Protein AF-A0A7T4QTD5-F1 (afdb_monomer)

Solvent-accessible surface area (backbone atoms only — not comparable to full-atom values): 7419 Å² total; per-residue (Å²): 138,87,81,82,80,52,74,70,56,55,54,51,54,54,66,71,54,83,65,85,81,79,79,77,85,68,87,75,81,68,75,78,80,81,48,72,66,62,55,51,54,52,51,51,54,50,52,51,54,38,69,70,50,78,88,81,74,88,78,86,82,92,79,89,74,56,70,68,61,51,50,51,42,53,49,46,25,71,77,70,70,44,55,57,68,45,51,52,52,43,50,52,52,51,52,52,67,77,38,53,65,57,61,50,51,50,58,62,55,50,69,70,58,75,128

Mean predicted aligned error: 15.54 Å

Secondary structure (DSSP, 8-state):
------HHHHHHHHHHS--PPPPP-----PPP---HHHHHHHHHHHHHHHHT------S-------HHHHHHHHHHHHHH---HHHHHHHHHHHHHHH-HHHHHHHHHHHTT---

Structure (mmCIF, N/CA/C/O backbone):
data_AF-A0A7T4QTD5-F1
#
_entry.id   AF-A0A7T4QTD5-F1
#
loop_
_atom_site.group_PDB
_atom_site.id
_atom_site.type_symbol
_atom_site.label_atom_id
_atom_site.label_alt_id
_atom_site.label_comp_id
_atom_site.label_asym_id
_atom_site.label_entity_id
_atom_site.label_seq_id
_atom_site.pdbx_PDB_ins_code
_atom_site.Cartn_x
_atom_site.Cartn_y
_atom_site.Cartn_z
_atom_site.occupancy
_atom_site.B_iso_or_equiv
_atom_site.auth_seq_id
_atom_site.auth_comp_id
_atom_site.auth_asym_id
_atom_site.auth_atom_id
_atom_site.pdbx_PDB_model_num
ATOM 1 N N . MET A 1 1 ? -8.620 -67.902 44.679 1.00 37.88 1 MET A N 1
ATOM 2 C CA . MET A 1 1 ? -7.792 -66.792 45.198 1.00 37.88 1 MET A CA 1
ATOM 3 C C . MET A 1 1 ? -7.227 -66.035 44.007 1.00 37.88 1 MET A C 1
ATOM 5 O O . MET A 1 1 ? -6.388 -66.585 43.309 1.00 37.88 1 MET A O 1
ATOM 9 N N . SER A 1 2 ? -7.779 -64.858 43.693 1.00 45.25 2 SER A N 1
ATOM 10 C CA . SER A 1 2 ? -7.419 -64.085 42.495 1.00 45.25 2 SER A CA 1
ATOM 11 C C . SER A 1 2 ? -6.297 -63.104 42.839 1.00 45.25 2 SER A C 1
ATOM 13 O O . SER A 1 2 ? -6.488 -62.230 43.682 1.00 45.25 2 SER A O 1
ATOM 15 N N . GLY A 1 3 ? -5.113 -63.300 42.256 1.00 53.94 3 GLY A N 1
ATOM 16 C CA . GLY A 1 3 ? -3.943 -62.452 42.475 1.00 53.94 3 GLY A CA 1
ATOM 17 C C . GLY A 1 3 ? -4.032 -61.182 41.637 1.00 53.94 3 GLY A C 1
ATOM 18 O O . GLY A 1 3 ? -3.923 -61.238 40.413 1.00 53.94 3 GLY A O 1
ATOM 19 N N . ILE A 1 4 ? -4.232 -60.040 42.291 1.00 61.78 4 ILE A N 1
ATOM 20 C CA . ILE A 1 4 ? -4.167 -58.720 41.658 1.00 61.78 4 ILE A CA 1
ATOM 21 C C . ILE A 1 4 ? -2.701 -58.477 41.291 1.00 61.78 4 ILE A C 1
ATOM 23 O O . ILE A 1 4 ? -1.868 -58.257 42.168 1.00 61.78 4 ILE A O 1
ATOM 27 N N . LYS A 1 5 ? -2.368 -58.568 40.001 1.00 63.38 5 LYS A N 1
ATOM 28 C CA . LYS A 1 5 ? -1.044 -58.174 39.512 1.00 63.38 5 LYS A CA 1
ATOM 29 C C . LYS A 1 5 ? -0.914 -56.659 39.630 1.00 63.38 5 LYS A C 1
ATOM 31 O O . LYS A 1 5 ? -1.784 -55.922 39.173 1.00 63.38 5 LYS A O 1
ATOM 36 N N . SER A 1 6 ? 0.155 -56.215 40.281 1.00 70.44 6 SER A N 1
ATOM 37 C CA . SER A 1 6 ? 0.444 -54.799 40.482 1.00 70.44 6 SER A CA 1
ATOM 38 C C . SER A 1 6 ? 0.951 -54.171 39.182 1.00 70.44 6 SER A C 1
ATOM 40 O O . SER A 1 6 ? 1.694 -54.803 38.433 1.00 70.44 6 SER A O 1
ATOM 42 N N . LEU A 1 7 ? 0.617 -52.898 38.950 1.00 61.88 7 LEU A N 1
ATOM 43 C CA . LEU A 1 7 ? 1.128 -52.076 37.839 1.00 61.88 7 LEU A CA 1
ATOM 44 C C . LEU A 1 7 ? 2.662 -52.120 37.719 1.00 61.88 7 LEU A C 1
ATOM 46 O O . LEU A 1 7 ? 3.217 -52.030 36.626 1.00 61.88 7 LEU A O 1
ATOM 50 N N . ALA A 1 8 ? 3.356 -52.298 38.845 1.00 73.00 8 ALA A N 1
ATOM 51 C CA . ALA A 1 8 ? 4.808 -52.428 38.872 1.00 73.00 8 ALA A CA 1
ATOM 52 C C . ALA A 1 8 ? 5.311 -53.750 38.258 1.00 73.00 8 ALA A C 1
ATOM 54 O O . ALA A 1 8 ? 6.379 -53.770 37.642 1.00 73.00 8 ALA A O 1
ATOM 55 N N . ASP A 1 9 ? 4.550 -54.840 38.388 1.00 70.81 9 ASP A N 1
ATOM 56 C CA . ASP A 1 9 ? 4.893 -56.132 37.782 1.00 70.81 9 ASP A CA 1
ATOM 57 C C . AS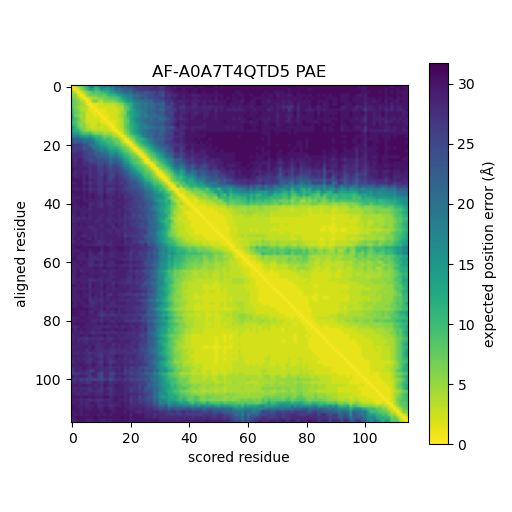P A 1 9 ? 4.678 -56.095 36.265 1.00 70.81 9 ASP A C 1
ATOM 59 O O . ASP A 1 9 ? 5.488 -56.624 35.505 1.00 70.81 9 ASP A O 1
ATOM 63 N N . GLU A 1 10 ? 3.651 -55.375 35.809 1.00 69.31 10 GLU A N 1
ATOM 64 C CA . GLU A 1 10 ? 3.363 -55.165 34.386 1.00 69.31 10 GLU A CA 1
ATOM 65 C C . GLU A 1 10 ? 4.448 -54.315 33.689 1.00 69.31 10 GLU A C 1
ATOM 67 O O . GLU A 1 10 ? 4.866 -54.592 32.558 1.00 69.31 10 GLU A O 1
ATOM 72 N N . LEU A 1 11 ? 4.996 -53.326 34.403 1.00 64.88 11 LEU A N 1
ATOM 73 C CA . LEU A 1 11 ? 6.148 -52.524 33.973 1.00 64.88 11 LEU A CA 1
ATOM 74 C C . LEU A 1 11 ? 7.444 -53.343 33.874 1.00 64.88 11 LEU A C 1
ATOM 76 O O . LEU A 1 11 ? 8.249 -53.137 32.967 1.00 64.88 11 LEU A O 1
ATOM 80 N N . ARG A 1 12 ? 7.656 -54.311 34.771 1.00 70.56 12 ARG A N 1
ATOM 81 C CA . ARG A 1 12 ? 8.827 -55.201 34.701 1.00 70.56 12 ARG A CA 1
ATOM 82 C C . ARG A 1 12 ? 8.713 -56.216 33.566 1.00 70.56 12 ARG A C 1
ATOM 84 O O . ARG A 1 12 ? 9.704 -56.467 32.878 1.00 70.56 12 ARG A O 1
ATOM 91 N N . ASP A 1 13 ? 7.520 -56.761 33.335 1.00 69.62 13 ASP A N 1
ATOM 92 C CA . ASP A 1 13 ? 7.271 -57.707 32.242 1.00 69.62 13 ASP A CA 1
ATOM 93 C C . ASP A 1 13 ? 7.382 -57.045 30.860 1.00 69.62 13 ASP A C 1
ATOM 95 O O . ASP A 1 13 ? 7.918 -57.650 29.924 1.00 69.62 13 ASP A O 1
ATOM 99 N N . SER A 1 14 ? 6.944 -55.788 30.726 1.00 63.44 14 SER A N 1
ATOM 100 C CA . SER A 1 14 ? 7.091 -55.020 29.481 1.00 63.44 14 SER A CA 1
ATOM 101 C C . SER A 1 14 ? 8.549 -54.668 29.169 1.00 63.44 14 SER A C 1
ATOM 103 O O . SER A 1 14 ? 8.948 -54.748 28.010 1.00 63.44 14 SER A O 1
ATOM 105 N N . MET A 1 15 ? 9.383 -54.394 30.180 1.00 60.12 15 MET A N 1
ATOM 106 C CA . MET A 1 15 ? 10.825 -54.181 29.978 1.00 60.12 15 MET A CA 1
ATOM 107 C C . MET A 1 15 ? 11.598 -55.469 29.655 1.00 60.12 15 MET A C 1
ATOM 109 O O . MET A 1 15 ? 12.589 -55.424 28.929 1.00 60.12 15 MET A O 1
ATOM 113 N N . ARG A 1 16 ? 11.152 -56.633 30.154 1.00 64.56 16 ARG A N 1
ATOM 114 C CA . ARG A 1 16 ? 11.749 -57.936 29.802 1.00 64.56 16 ARG A CA 1
ATOM 115 C C . ARG A 1 16 ? 11.443 -58.363 28.367 1.00 64.56 16 ARG A C 1
ATOM 117 O O . ARG A 1 16 ? 12.269 -59.024 27.741 1.00 64.56 16 ARG A O 1
ATOM 124 N N . LYS A 1 17 ? 10.283 -57.989 27.821 1.00 60.09 17 LYS A N 1
ATOM 125 C CA . LYS A 1 17 ? 9.930 -58.229 26.414 1.00 60.09 17 LYS A CA 1
ATOM 126 C C . LYS A 1 17 ? 10.447 -57.086 25.542 1.00 60.09 17 LYS A C 1
ATOM 128 O O . LYS A 1 17 ? 9.667 -56.272 25.061 1.00 60.09 17 LYS A O 1
ATOM 133 N N . GLY A 1 18 ? 11.761 -57.046 25.320 1.00 53.47 18 GLY A N 1
ATOM 134 C CA . GLY A 1 18 ? 12.419 -56.111 24.400 1.00 53.47 18 GLY A CA 1
ATOM 135 C C . GLY A 1 18 ? 11.905 -56.237 22.961 1.00 53.47 18 GLY A C 1
ATOM 136 O O . GLY A 1 18 ? 12.507 -56.916 22.134 1.00 53.47 18 GLY A O 1
ATOM 137 N N . LYS A 1 19 ? 10.777 -55.589 22.659 1.00 49.78 19 LYS A N 1
ATOM 138 C CA . L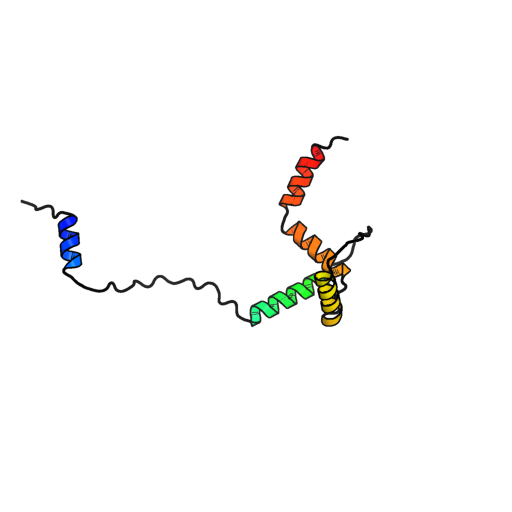YS A 1 19 ? 10.168 -55.531 21.330 1.00 49.78 19 LYS A CA 1
ATOM 139 C C . LYS A 1 19 ? 10.004 -54.057 20.944 1.00 49.78 19 LYS A C 1
ATOM 141 O O . LYS A 1 19 ? 9.327 -53.332 21.673 1.00 49.78 19 LYS A O 1
ATOM 146 N N . PRO A 1 20 ? 10.612 -53.588 19.841 1.00 45.59 20 PRO A N 1
ATOM 147 C CA . PRO A 1 20 ? 10.459 -52.202 19.421 1.00 45.59 20 PRO A CA 1
ATOM 148 C C . PRO A 1 20 ? 8.997 -51.956 19.010 1.00 45.59 20 PRO A C 1
ATOM 150 O O . PRO A 1 20 ? 8.410 -52.800 18.320 1.00 45.59 20 PRO A O 1
ATOM 153 N N . PRO A 1 21 ? 8.375 -50.844 19.434 1.00 44.12 21 PRO A N 1
ATOM 154 C CA . PRO A 1 21 ? 6.999 -50.550 19.074 1.00 44.12 21 PRO A CA 1
ATOM 155 C C . PRO A 1 21 ? 6.917 -50.188 17.588 1.00 44.12 21 PRO A C 1
ATOM 157 O O . PRO A 1 21 ? 7.490 -49.196 17.140 1.00 44.12 21 PRO A O 1
ATOM 160 N N . GLN A 1 22 ? 6.181 -51.003 16.825 1.00 46.03 22 GLN A N 1
ATOM 161 C CA . GLN A 1 22 ? 5.679 -50.630 15.505 1.00 46.03 22 GLN A CA 1
ATOM 162 C C . GLN A 1 22 ? 4.845 -49.355 15.653 1.00 46.03 22 GLN A C 1
ATOM 164 O O . GLN A 1 22 ? 3.832 -49.339 16.358 1.00 46.03 22 GLN A O 1
ATOM 169 N N . ALA A 1 23 ? 5.302 -48.290 15.001 1.00 43.56 23 ALA A N 1
ATOM 170 C CA . ALA A 1 23 ? 4.566 -47.049 14.870 1.00 43.56 23 ALA A CA 1
ATOM 171 C C . ALA A 1 23 ? 3.240 -47.334 14.153 1.00 43.56 23 ALA A C 1
ATOM 173 O O . ALA A 1 23 ? 3.219 -47.773 13.006 1.00 43.56 23 ALA A O 1
ATOM 174 N N . LYS A 1 24 ? 2.127 -47.095 14.850 1.00 47.00 24 LYS A N 1
ATOM 175 C CA . LYS A 1 24 ? 0.827 -46.911 14.209 1.00 47.00 24 LYS A CA 1
ATOM 176 C C . LYS A 1 24 ? 0.921 -45.628 13.388 1.00 47.00 24 LYS A C 1
ATOM 178 O O . LYS A 1 24 ? 1.171 -44.565 13.955 1.00 47.00 24 LYS A O 1
ATOM 183 N N . GLU A 1 25 ? 0.767 -45.748 12.074 1.00 45.22 25 GLU A N 1
ATOM 184 C CA . GLU A 1 25 ? 0.697 -44.625 11.143 1.00 45.22 25 GLU A CA 1
ATOM 185 C C . GLU A 1 25 ? -0.444 -43.688 11.553 1.00 45.22 25 GLU A C 1
ATOM 187 O O . GLU A 1 25 ? -1.628 -43.998 11.428 1.00 45.22 25 GLU A O 1
ATOM 192 N N . ILE A 1 26 ? -0.070 -42.530 12.081 1.00 53.75 26 ILE A N 1
ATOM 193 C CA . ILE A 1 26 ? -0.931 -41.355 12.133 1.00 53.75 26 ILE A CA 1
ATOM 194 C C . ILE A 1 26 ? -0.869 -40.769 10.715 1.00 53.75 26 ILE A C 1
ATOM 196 O O . ILE A 1 26 ? 0.250 -40.568 10.232 1.00 53.75 26 ILE A O 1
ATOM 200 N N . PRO A 1 27 ? -1.991 -40.475 10.027 1.00 45.53 27 PRO A N 1
ATOM 201 C CA . PRO A 1 27 ? -1.927 -39.704 8.798 1.00 45.53 27 PRO A CA 1
ATOM 202 C C . PRO A 1 27 ? -1.348 -38.336 9.155 1.00 45.53 27 PRO A C 1
ATOM 204 O O . PRO A 1 27 ? -2.008 -37.495 9.767 1.00 45.53 27 PRO A O 1
ATOM 207 N N . SER A 1 28 ? -0.071 -38.147 8.833 1.00 46.59 28 SER A N 1
ATOM 208 C CA . SER A 1 28 ? 0.577 -36.851 8.900 1.00 46.59 28 SER A CA 1
ATOM 209 C C . SER A 1 28 ? -0.119 -35.980 7.865 1.00 46.59 28 SER A C 1
ATOM 211 O O . SER A 1 28 ? 0.040 -36.176 6.660 1.00 46.59 28 SER A O 1
ATOM 213 N N . VAL A 1 29 ? -0.957 -35.058 8.334 1.00 52.25 29 VAL A N 1
ATOM 214 C CA . VAL A 1 29 ? -1.405 -33.930 7.524 1.00 52.25 29 VAL A CA 1
ATOM 215 C C . VAL A 1 29 ? -0.148 -33.108 7.257 1.00 52.25 29 VAL A C 1
ATOM 217 O O . VAL A 1 29 ? 0.229 -32.255 8.058 1.00 52.25 29 VAL A O 1
ATOM 220 N N . GLU A 1 30 ? 0.558 -33.438 6.173 1.00 55.06 30 GLU A N 1
ATOM 221 C CA . GLU A 1 30 ? 1.641 -32.604 5.672 1.00 55.06 30 GLU A CA 1
ATOM 222 C C . GLU A 1 30 ? 1.065 -31.193 5.455 1.00 55.06 30 GLU A C 1
ATOM 224 O O . GLU A 1 30 ? 0.034 -31.050 4.785 1.00 55.06 30 GLU A O 1
ATOM 229 N N . PRO A 1 31 ? 1.697 -30.133 5.992 1.00 56.75 31 PRO A N 1
ATOM 230 C CA . PRO A 1 31 ? 1.348 -28.782 5.588 1.00 56.75 31 PRO A CA 1
ATOM 231 C C . PRO A 1 31 ? 1.530 -28.691 4.066 1.00 56.75 31 PRO A C 1
ATOM 233 O O . PRO A 1 31 ? 2.498 -29.250 3.535 1.00 56.75 31 PRO A O 1
ATOM 236 N N . PRO A 1 32 ? 0.603 -28.048 3.333 1.00 58.19 32 PRO A N 1
ATOM 237 C CA . PRO A 1 32 ? 0.600 -28.100 1.881 1.00 58.19 32 PRO A CA 1
ATOM 238 C C . PRO A 1 32 ? 1.946 -27.603 1.357 1.00 58.19 32 PRO A C 1
ATOM 240 O O . PRO A 1 32 ? 2.320 -26.454 1.590 1.00 58.19 32 PRO A O 1
ATOM 243 N N . LYS A 1 33 ? 2.677 -28.482 0.656 1.00 59.94 33 LYS A N 1
ATOM 244 C CA . LYS A 1 33 ? 3.923 -28.131 -0.030 1.00 59.94 33 LYS A CA 1
ATOM 245 C C . LYS A 1 33 ? 3.619 -26.976 -0.975 1.00 59.94 33 LYS A C 1
ATOM 247 O O . LYS A 1 33 ? 2.911 -27.116 -1.974 1.00 59.94 33 LYS A O 1
ATOM 252 N N . ASP A 1 34 ? 4.118 -25.815 -0.592 1.00 56.22 34 ASP A N 1
ATOM 253 C CA . ASP A 1 34 ? 3.871 -24.543 -1.240 1.00 56.22 34 ASP A CA 1
ATOM 254 C C . ASP A 1 34 ? 4.712 -24.489 -2.523 1.00 56.22 34 ASP A C 1
ATOM 256 O O . ASP A 1 34 ? 5.846 -24.008 -2.550 1.00 56.22 34 ASP A O 1
ATOM 260 N N . THR A 1 35 ? 4.211 -25.140 -3.576 1.00 65.19 35 THR A N 1
ATOM 261 C CA . THR A 1 35 ? 4.935 -25.314 -4.840 1.00 65.19 35 THR A CA 1
ATOM 262 C C . THR A 1 35 ? 5.250 -23.954 -5.481 1.00 65.19 35 THR A C 1
ATOM 264 O O . THR A 1 35 ? 4.380 -23.080 -5.460 1.00 65.19 35 THR A O 1
ATOM 267 N N . PRO A 1 36 ? 6.415 -23.778 -6.139 1.00 70.44 36 PRO A N 1
ATOM 268 C CA . PRO A 1 36 ? 6.829 -22.507 -6.753 1.00 70.44 36 PRO A CA 1
ATOM 269 C C . PRO A 1 36 ? 5.778 -21.860 -7.669 1.00 70.44 36 PRO A C 1
ATOM 271 O O . PRO A 1 36 ? 5.663 -20.638 -7.707 1.00 70.44 36 PRO A O 1
ATOM 274 N N . LYS A 1 37 ? 4.962 -22.674 -8.355 1.00 73.50 37 LYS A N 1
ATOM 275 C CA . LYS A 1 37 ? 3.866 -22.209 -9.221 1.00 73.50 37 LYS A CA 1
ATOM 276 C C . LYS A 1 37 ? 2.782 -21.432 -8.461 1.00 73.50 37 LYS A C 1
ATOM 278 O O . LYS A 1 37 ? 2.396 -20.359 -8.902 1.00 73.50 37 LYS A O 1
ATOM 283 N N . LYS A 1 38 ? 2.362 -21.907 -7.281 1.00 75.94 38 LYS A N 1
ATOM 284 C CA . LYS A 1 38 ? 1.334 -21.235 -6.461 1.00 75.94 38 LYS A CA 1
ATOM 285 C C . LYS A 1 38 ? 1.786 -19.858 -5.975 1.00 75.94 38 LYS A C 1
ATOM 287 O O . LYS A 1 38 ? 0.981 -18.935 -5.903 1.00 75.94 38 LYS A O 1
ATOM 292 N N . LYS A 1 39 ? 3.079 -19.705 -5.671 1.00 78.06 39 LYS A N 1
ATOM 293 C CA . LYS A 1 39 ? 3.658 -18.423 -5.241 1.00 78.06 39 LYS A CA 1
ATOM 294 C C . LYS A 1 39 ? 3.709 -17.403 -6.376 1.00 78.06 39 LYS A C 1
ATOM 296 O O . LYS A 1 39 ? 3.420 -16.235 -6.137 1.00 78.06 39 LYS A O 1
ATOM 301 N N . ALA A 1 40 ? 4.036 -17.844 -7.592 1.00 82.06 40 ALA A N 1
ATOM 302 C CA . ALA A 1 40 ? 3.997 -16.989 -8.776 1.00 82.06 40 ALA A CA 1
ATOM 303 C C . ALA A 1 40 ? 2.566 -16.502 -9.057 1.00 82.06 40 ALA A C 1
ATOM 305 O O . ALA A 1 40 ? 2.339 -15.302 -9.149 1.00 82.06 40 ALA A O 1
ATOM 306 N N . GLU A 1 41 ? 1.589 -17.413 -9.045 1.00 89.25 41 GLU A N 1
ATOM 307 C CA . GLU A 1 41 ? 0.174 -17.066 -9.233 1.00 89.25 41 GLU A CA 1
ATOM 308 C C . GLU A 1 41 ? -0.347 -16.097 -8.159 1.00 89.25 41 GLU A C 1
ATOM 310 O O . GLU A 1 41 ? -1.093 -15.167 -8.461 1.00 89.25 41 GLU A O 1
ATOM 315 N N . ALA A 1 42 ? 0.046 -16.283 -6.895 1.00 91.75 42 ALA A N 1
ATOM 316 C CA . ALA A 1 42 ? -0.326 -15.371 -5.815 1.00 91.75 42 ALA A CA 1
ATOM 317 C C . ALA A 1 42 ? 0.270 -13.966 -6.009 1.00 91.75 42 ALA A C 1
ATOM 319 O O . ALA A 1 42 ? -0.398 -12.966 -5.738 1.00 91.75 42 ALA A O 1
ATOM 320 N N . LEU A 1 43 ? 1.512 -13.889 -6.492 1.00 90.62 43 LEU A N 1
ATOM 321 C CA . LEU A 1 43 ? 2.188 -12.626 -6.761 1.00 90.62 43 LEU A CA 1
ATOM 322 C C . LEU A 1 43 ? 1.561 -11.887 -7.952 1.00 90.62 43 LEU A C 1
ATOM 324 O O . LEU A 1 43 ? 1.358 -10.676 -7.879 1.00 90.62 43 LEU A O 1
ATOM 328 N N . ASP A 1 44 ? 1.195 -12.604 -9.013 1.00 93.00 44 ASP A N 1
ATOM 329 C CA . ASP A 1 44 ? 0.516 -12.011 -10.167 1.00 93.00 44 ASP A CA 1
ATOM 330 C C . ASP A 1 44 ? -0.854 -11.446 -9.772 1.00 93.00 44 ASP A C 1
ATOM 332 O O . ASP A 1 44 ? -1.157 -10.293 -10.079 1.00 93.00 44 ASP A O 1
ATOM 336 N N . ARG A 1 45 ? -1.628 -12.182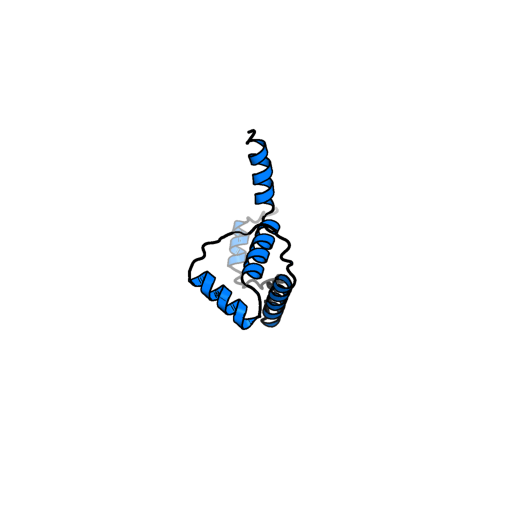 -8.961 1.00 94.62 45 ARG A N 1
ATOM 337 C CA . ARG A 1 45 ? -2.897 -11.683 -8.399 1.00 94.62 45 ARG A CA 1
ATOM 338 C C . ARG A 1 45 ? -2.717 -10.431 -7.547 1.00 94.62 45 ARG A C 1
ATOM 340 O O . ARG A 1 45 ? -3.577 -9.547 -7.562 1.00 94.62 45 ARG A O 1
ATOM 347 N N . LEU A 1 46 ? -1.622 -10.338 -6.791 1.00 94.12 46 LEU A N 1
ATOM 348 C CA . LEU A 1 46 ? -1.309 -9.135 -6.022 1.00 94.12 46 LEU A CA 1
ATOM 349 C C . LEU A 1 46 ? -1.064 -7.945 -6.957 1.00 94.12 46 LEU A C 1
ATOM 351 O O . LEU A 1 46 ? -1.632 -6.876 -6.737 1.00 94.12 46 LEU A O 1
ATOM 355 N N . PHE A 1 47 ? -0.264 -8.123 -8.010 1.00 94.44 47 PHE A N 1
ATOM 356 C CA . PHE A 1 47 ? -0.011 -7.055 -8.977 1.00 94.44 47 PHE A CA 1
ATOM 357 C C . PHE A 1 47 ? -1.280 -6.617 -9.709 1.00 94.44 47 PHE A C 1
ATOM 359 O O . PHE A 1 47 ? -1.510 -5.415 -9.835 1.00 94.44 47 PHE A O 1
ATOM 366 N N . GLU A 1 48 ? -2.130 -7.556 -10.121 1.00 94.50 48 GLU A N 1
ATOM 367 C CA . GLU A 1 48 ? -3.437 -7.248 -10.710 1.00 94.50 48 GLU A CA 1
ATOM 368 C C . GLU A 1 48 ? -4.326 -6.464 -9.740 1.00 94.50 48 GLU A C 1
ATOM 370 O O . GLU A 1 48 ? -4.932 -5.464 -10.122 1.00 94.50 48 GLU A O 1
ATOM 375 N N . SER A 1 49 ? -4.360 -6.862 -8.466 1.00 95.38 49 SER A N 1
ATOM 376 C CA . SER A 1 49 ? -5.139 -6.164 -7.435 1.00 95.38 49 SER A CA 1
ATOM 377 C C . SER A 1 49 ? -4.667 -4.722 -7.243 1.00 95.38 49 SER A C 1
ATOM 379 O O . SER A 1 49 ? -5.491 -3.816 -7.119 1.00 95.38 49 SER A O 1
ATOM 381 N N . ILE A 1 50 ? -3.350 -4.489 -7.268 1.00 95.88 50 ILE A N 1
ATOM 382 C CA . ILE A 1 50 ? -2.784 -3.139 -7.193 1.00 95.88 50 ILE A CA 1
ATOM 383 C C . ILE A 1 50 ? -3.143 -2.343 -8.450 1.00 95.88 50 ILE A C 1
ATOM 385 O O . ILE A 1 50 ? -3.591 -1.207 -8.339 1.00 95.88 50 ILE A O 1
ATOM 389 N N . LEU A 1 51 ? -2.970 -2.916 -9.646 1.00 93.31 51 LEU A N 1
ATOM 390 C CA . LEU A 1 51 ? -3.258 -2.248 -10.920 1.00 93.31 51 LEU A CA 1
ATOM 391 C C . LEU A 1 51 ? -4.726 -1.830 -11.038 1.00 93.31 51 LEU A C 1
ATOM 393 O O . LEU A 1 51 ? -5.005 -0.705 -11.459 1.00 93.31 51 LEU A O 1
ATOM 397 N N . ASN A 1 52 ? -5.638 -2.693 -10.600 1.00 94.12 52 ASN A N 1
ATOM 398 C CA . ASN A 1 52 ? -7.078 -2.450 -10.621 1.00 94.12 52 ASN A CA 1
ATOM 399 C C . ASN A 1 52 ? -7.563 -1.547 -9.477 1.00 94.12 52 ASN A C 1
ATOM 401 O O . ASN A 1 52 ? -8.731 -1.174 -9.447 1.00 94.12 52 ASN A O 1
ATOM 405 N N . HIS A 1 53 ? -6.691 -1.163 -8.540 1.00 94.38 53 HIS A N 1
ATOM 406 C CA . HIS A 1 53 ? -7.055 -0.227 -7.484 1.00 94.38 53 HIS A CA 1
ATOM 407 C C . HIS A 1 53 ? -7.327 1.169 -8.058 1.00 94.38 53 HIS A C 1
ATOM 409 O O . HIS A 1 53 ? -6.474 1.764 -8.728 1.00 94.38 53 HIS A O 1
ATOM 415 N N . GLU A 1 54 ? -8.510 1.710 -7.782 1.00 92.00 54 GLU A N 1
ATOM 416 C CA . GLU A 1 54 ? -8.902 3.048 -8.216 1.00 92.00 54 GLU A CA 1
ATOM 417 C C . GLU A 1 54 ? -8.436 4.123 -7.230 1.00 92.00 54 GLU A C 1
ATOM 419 O O . GLU A 1 54 ? -8.636 4.024 -6.020 1.00 92.00 54 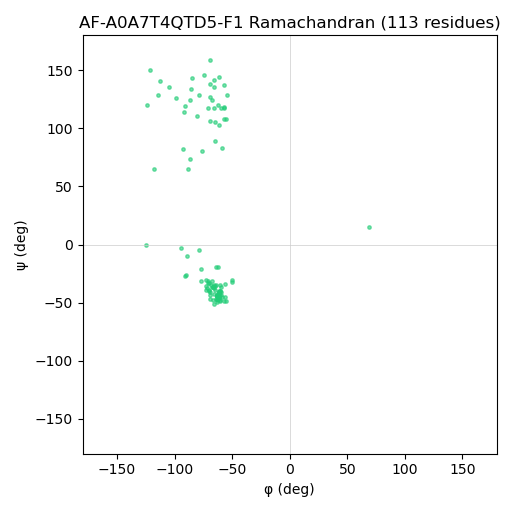GLU A O 1
ATOM 424 N N . LEU A 1 55 ? -7.848 5.196 -7.761 1.00 90.31 55 LEU A N 1
ATOM 425 C CA . LEU A 1 55 ? -7.415 6.354 -6.982 1.00 90.31 55 LEU A CA 1
ATOM 426 C C . LEU A 1 55 ? -8.522 7.412 -6.962 1.00 90.31 55 LEU A C 1
ATOM 428 O O . LEU A 1 55 ? -8.504 8.356 -7.746 1.00 90.31 55 LEU A O 1
ATOM 432 N N . THR A 1 56 ? -9.498 7.238 -6.073 1.00 87.38 56 THR A N 1
ATOM 433 C CA . THR A 1 56 ? -10.701 8.092 -5.979 1.00 87.38 56 THR A CA 1
ATOM 434 C C . THR A 1 56 ? -10.582 9.240 -4.965 1.00 87.38 56 THR A C 1
ATOM 436 O O . THR A 1 56 ? -11.495 10.056 -4.829 1.00 87.38 56 THR A O 1
ATOM 439 N N . GLY A 1 57 ? -9.462 9.325 -4.240 1.00 82.44 57 GLY A N 1
ATOM 440 C CA . GLY A 1 57 ? -9.218 10.353 -3.227 1.00 82.44 57 GLY A CA 1
ATOM 441 C C . GLY A 1 57 ? -9.038 11.755 -3.819 1.00 82.44 57 GLY A C 1
ATOM 442 O O . GLY A 1 57 ? -8.354 11.935 -4.824 1.00 82.44 57 GLY A O 1
ATOM 443 N N . ARG A 1 58 ? -9.633 12.763 -3.167 1.00 86.25 58 ARG A N 1
ATOM 444 C CA . ARG A 1 58 ? -9.470 14.188 -3.523 1.00 86.25 58 ARG A CA 1
ATOM 445 C C . ARG A 1 58 ? -8.312 14.861 -2.787 1.00 86.25 58 ARG A C 1
ATOM 447 O O . ARG A 1 58 ? -7.733 15.820 -3.290 1.00 86.25 58 ARG A O 1
ATOM 454 N N . GLU A 1 59 ? -7.983 14.362 -1.603 1.00 88.50 59 GLU A N 1
ATOM 455 C CA . GLU A 1 59 ? -6.926 14.908 -0.758 1.00 88.50 59 GLU A CA 1
ATOM 456 C C . GLU A 1 59 ? -5.559 14.349 -1.151 1.00 88.50 59 GLU A C 1
ATOM 458 O O . GLU A 1 59 ? -5.421 13.180 -1.519 1.00 88.50 59 GLU A O 1
ATOM 463 N N . LYS A 1 60 ? -4.532 15.199 -1.066 1.00 87.88 60 LYS A N 1
ATOM 464 C CA . LYS A 1 60 ? -3.140 14.812 -1.298 1.00 87.88 60 LYS A CA 1
ATOM 465 C C . LYS A 1 60 ? -2.414 14.731 0.034 1.00 87.88 60 LYS A C 1
ATOM 467 O O . LYS A 1 60 ? -2.507 15.648 0.844 1.00 87.88 60 LYS A O 1
ATOM 472 N N . LEU A 1 61 ? -1.635 13.671 0.211 1.00 88.31 61 LEU A N 1
ATOM 473 C CA . LEU A 1 61 ? -0.792 13.469 1.381 1.00 88.31 61 LEU A CA 1
ATOM 474 C C . LEU A 1 61 ? 0.679 13.493 0.966 1.00 88.31 61 LEU A C 1
ATOM 476 O O . LEU A 1 61 ? 1.078 12.782 0.044 1.00 88.31 61 LEU A O 1
ATOM 480 N N . LEU A 1 62 ?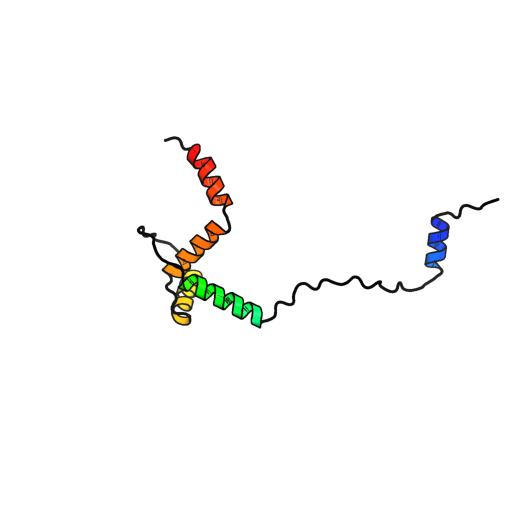 1.487 14.302 1.653 1.00 93.38 62 LEU A N 1
ATOM 481 C CA . LEU A 1 62 ? 2.939 14.286 1.494 1.00 93.38 62 LEU A CA 1
ATOM 482 C C . LEU A 1 62 ? 3.528 13.298 2.502 1.00 93.38 62 LEU A C 1
ATOM 484 O O . LEU A 1 62 ? 3.365 13.462 3.709 1.00 93.38 62 LEU A O 1
ATOM 488 N N . LEU A 1 63 ? 4.204 12.267 1.997 1.00 92.38 63 LEU A N 1
ATOM 489 C CA . LEU A 1 63 ? 4.777 11.189 2.800 1.00 92.38 63 LEU A CA 1
ATOM 490 C C . LEU A 1 63 ? 6.303 11.238 2.755 1.00 92.38 63 LEU A C 1
ATOM 492 O O . LEU A 1 63 ? 6.897 11.478 1.704 1.00 92.38 63 LEU A O 1
ATOM 496 N N . ARG A 1 64 ? 6.936 10.965 3.897 1.00 95.25 64 ARG A N 1
ATOM 497 C CA . ARG A 1 64 ? 8.375 10.696 3.976 1.00 95.25 64 ARG A CA 1
ATOM 498 C C . ARG A 1 64 ? 8.574 9.188 4.035 1.00 95.25 64 ARG A C 1
ATOM 500 O O . ARG A 1 64 ? 7.992 8.532 4.892 1.00 95.25 64 ARG A O 1
ATOM 507 N N . LEU A 1 65 ? 9.385 8.665 3.126 1.00 95.25 65 LEU A N 1
ATOM 508 C CA . LEU A 1 65 ? 9.783 7.260 3.070 1.00 95.25 65 LEU A CA 1
ATOM 509 C C . LEU A 1 65 ? 11.304 7.193 3.164 1.00 95.25 65 LEU A C 1
ATOM 511 O O . LEU A 1 65 ? 11.984 8.125 2.732 1.00 95.25 65 LEU A O 1
ATOM 515 N N . ASP A 1 66 ? 11.829 6.106 3.717 1.00 97.44 66 ASP A N 1
ATOM 516 C CA . ASP A 1 66 ? 13.264 5.852 3.688 1.00 97.44 66 ASP A CA 1
ATOM 517 C C . ASP A 1 66 ? 13.742 5.529 2.262 1.00 97.44 66 ASP A C 1
ATOM 519 O O . ASP A 1 66 ? 12.970 5.099 1.393 1.00 97.44 66 ASP A O 1
ATOM 523 N N . ASP A 1 67 ? 15.041 5.710 2.030 1.00 98.19 67 ASP A N 1
ATOM 524 C CA . ASP A 1 67 ? 15.641 5.563 0.703 1.00 98.19 67 ASP A CA 1
ATOM 525 C C . ASP A 1 67 ? 15.464 4.158 0.119 1.00 98.19 67 ASP A C 1
ATOM 527 O O . ASP A 1 67 ? 15.270 4.016 -1.091 1.00 98.19 67 ASP A O 1
ATOM 531 N N . LYS A 1 68 ? 15.490 3.112 0.960 1.00 97.56 68 LYS A N 1
ATOM 532 C CA . LYS A 1 68 ? 15.347 1.726 0.494 1.00 97.56 68 LYS A CA 1
ATOM 533 C C . LYS A 1 68 ? 13.930 1.487 -0.009 1.00 97.56 68 LYS A C 1
ATOM 535 O O . LYS A 1 68 ? 13.756 0.962 -1.109 1.00 97.56 68 LYS A O 1
ATOM 540 N N . THR A 1 69 ? 12.927 1.919 0.751 1.00 96.25 69 THR A N 1
ATOM 541 C CA . THR A 1 69 ? 11.520 1.820 0.344 1.00 96.25 69 THR A CA 1
ATOM 542 C C . THR A 1 69 ? 11.259 2.610 -0.937 1.00 96.25 69 THR A C 1
ATOM 544 O O . THR A 1 69 ? 10.653 2.088 -1.875 1.00 96.25 69 THR A O 1
ATOM 547 N N . LEU A 1 70 ? 11.771 3.842 -1.034 1.00 96.81 70 LEU A N 1
ATOM 548 C CA . LEU A 1 70 ? 11.616 4.660 -2.238 1.00 96.81 70 LEU A CA 1
ATOM 549 C C . LEU A 1 70 ? 12.269 4.008 -3.465 1.00 96.81 70 LEU A C 1
ATOM 551 O O . LEU A 1 70 ? 11.705 4.034 -4.561 1.00 96.81 70 LEU A O 1
ATOM 555 N N . PHE A 1 71 ? 13.451 3.417 -3.295 1.00 97.12 71 PHE A N 1
ATOM 556 C CA . PHE A 1 71 ? 14.146 2.711 -4.364 1.00 97.12 71 PHE A CA 1
ATOM 557 C C . PHE A 1 71 ? 13.352 1.494 -4.860 1.00 97.12 71 PHE A C 1
ATOM 559 O O . PHE A 1 71 ? 13.164 1.346 -6.068 1.00 97.12 71 PHE A O 1
ATOM 566 N N . LEU A 1 72 ? 12.797 0.686 -3.951 1.00 95.69 72 LEU A N 1
ATOM 567 C CA . LEU A 1 72 ? 11.944 -0.454 -4.306 1.00 95.69 72 LEU A CA 1
ATOM 568 C C . LEU A 1 72 ? 10.684 -0.024 -5.068 1.00 95.69 72 LEU A C 1
ATOM 570 O O . LEU A 1 72 ? 10.342 -0.628 -6.085 1.00 95.69 72 LEU A O 1
ATOM 574 N N . LEU A 1 73 ? 10.018 1.050 -4.633 1.00 96.00 73 LEU A N 1
ATOM 575 C CA . LEU A 1 73 ? 8.846 1.588 -5.332 1.00 96.00 73 LEU A CA 1
ATOM 576 C C . LEU A 1 73 ? 9.189 2.045 -6.757 1.00 96.00 73 LEU A C 1
ATOM 578 O O . LEU A 1 73 ? 8.433 1.772 -7.692 1.00 96.00 73 LEU A O 1
ATOM 582 N N . LYS A 1 74 ? 10.348 2.689 -6.948 1.00 95.94 74 LYS A N 1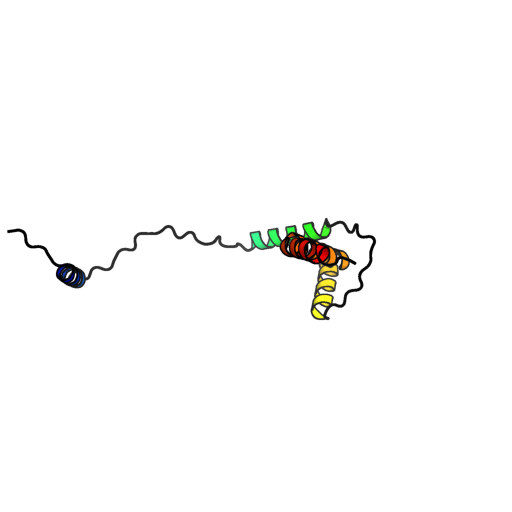
ATOM 583 C CA . LYS A 1 74 ? 10.839 3.074 -8.281 1.00 95.94 74 LYS A CA 1
ATOM 584 C C . LYS A 1 74 ? 11.099 1.851 -9.161 1.00 95.94 74 LYS A C 1
ATOM 586 O O . LYS A 1 74 ? 10.697 1.849 -10.321 1.00 95.94 74 LYS A O 1
ATOM 591 N N . GLN A 1 75 ? 11.727 0.808 -8.621 1.00 95.69 75 GLN A N 1
ATOM 592 C CA . GLN A 1 75 ? 11.976 -0.433 -9.358 1.00 95.69 75 GLN A CA 1
ATOM 593 C C . GLN A 1 75 ? 10.675 -1.133 -9.759 1.00 95.69 75 GLN A C 1
ATOM 595 O O . GLN A 1 75 ? 10.540 -1.541 -10.910 1.00 95.69 75 GLN A O 1
ATOM 600 N N . LEU A 1 76 ? 9.696 -1.218 -8.854 1.00 93.75 76 LEU A N 1
ATOM 601 C CA . LEU A 1 76 ? 8.379 -1.784 -9.155 1.00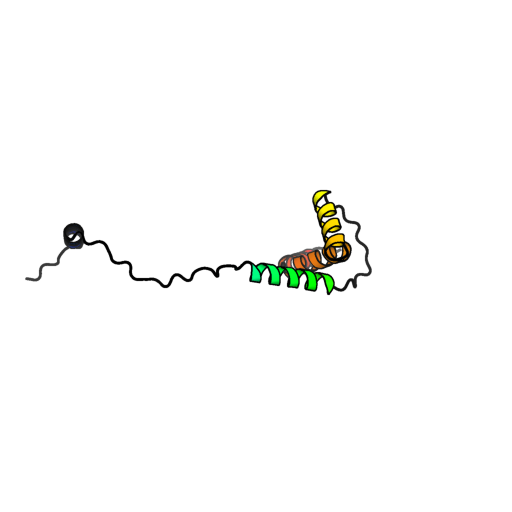 93.75 76 LEU A CA 1
ATOM 602 C C . LEU A 1 76 ? 7.656 -0.995 -10.250 1.00 93.75 76 LEU A C 1
ATOM 604 O O . LEU A 1 76 ? 7.081 -1.596 -11.160 1.00 93.75 76 LEU A O 1
ATOM 608 N N . LYS A 1 77 ? 7.748 0.339 -10.214 1.00 94.62 77 LYS A N 1
ATOM 609 C CA . LYS A 1 77 ? 7.205 1.199 -11.269 1.00 94.62 77 LYS A CA 1
ATOM 610 C C . LYS A 1 77 ? 7.819 0.894 -12.631 1.00 94.62 77 LYS A C 1
ATOM 612 O O . LYS A 1 77 ? 7.081 0.767 -13.602 1.00 94.62 77 LYS A O 1
ATOM 617 N N . VAL A 1 78 ? 9.139 0.728 -12.706 1.00 95.44 78 VAL A N 1
ATOM 618 C CA . VAL A 1 78 ? 9.833 0.393 -13.961 1.00 95.44 78 VAL A CA 1
ATOM 619 C C . VAL A 1 78 ? 9.514 -1.032 -14.423 1.00 95.44 78 VAL A C 1
ATOM 621 O O . VAL A 1 78 ? 9.249 -1.247 -15.600 1.00 95.44 78 VAL A O 1
ATOM 624 N N . ALA A 1 79 ? 9.505 -2.006 -13.512 1.00 93.94 79 ALA A N 1
ATOM 625 C CA . ALA A 1 79 ? 9.377 -3.421 -13.855 1.00 93.94 79 ALA A CA 1
ATOM 626 C C . ALA A 1 79 ? 7.946 -3.852 -14.218 1.00 93.94 79 ALA A C 1
ATOM 628 O O . ALA A 1 79 ? 7.769 -4.783 -15.002 1.00 93.94 79 ALA A O 1
ATOM 629 N N . LYS A 1 80 ? 6.922 -3.224 -13.623 1.00 91.50 80 LYS A N 1
ATOM 630 C CA . LYS A 1 80 ? 5.509 -3.620 -13.779 1.00 91.50 80 LYS A CA 1
ATOM 631 C C . LYS A 1 80 ? 4.594 -2.489 -14.258 1.00 91.50 80 LYS A C 1
ATOM 633 O O . LYS A 1 80 ? 3.399 -2.713 -14.409 1.00 91.50 80 LYS A O 1
ATOM 638 N N . GLY A 1 81 ? 5.123 -1.283 -14.477 1.00 92.19 81 GLY A N 1
ATOM 639 C CA . GLY A 1 81 ? 4.327 -0.125 -14.901 1.00 92.19 81 GLY A CA 1
ATOM 640 C C . GLY A 1 81 ? 3.362 0.394 -13.831 1.00 92.19 81 GLY A C 1
ATOM 641 O O . GLY A 1 81 ? 2.449 1.155 -14.143 1.00 92.19 81 GLY A O 1
ATOM 642 N N . ILE A 1 82 ? 3.533 -0.015 -12.570 1.00 93.06 82 ILE A N 1
ATOM 643 C CA . ILE A 1 82 ? 2.627 0.355 -11.481 1.00 93.06 82 ILE A CA 1
ATOM 644 C C . ILE A 1 82 ? 3.060 1.698 -10.892 1.00 93.06 82 ILE A C 1
ATOM 646 O O . ILE A 1 82 ? 4.193 1.856 -10.441 1.00 93.06 82 ILE A O 1
ATOM 650 N N . ASP A 1 83 ? 2.158 2.679 -10.860 1.00 93.19 83 ASP A N 1
ATOM 651 C CA . ASP A 1 83 ? 2.474 3.971 -10.256 1.00 93.19 83 ASP A CA 1
ATOM 652 C C . ASP A 1 83 ? 2.716 3.869 -8.738 1.00 93.19 83 ASP A C 1
ATOM 654 O O . ASP A 1 83 ? 2.015 3.151 -8.023 1.00 93.19 83 ASP A O 1
ATOM 658 N N . MET A 1 84 ? 3.691 4.631 -8.231 1.00 93.94 84 MET A N 1
ATOM 659 C CA . MET A 1 84 ? 4.069 4.606 -6.814 1.00 93.94 84 MET A CA 1
ATOM 660 C C . MET A 1 84 ? 2.903 5.009 -5.903 1.00 93.94 84 MET A C 1
ATOM 662 O O . MET A 1 84 ? 2.691 4.368 -4.875 1.00 93.94 84 MET A O 1
ATOM 666 N N . ASN A 1 85 ? 2.102 6.009 -6.291 1.00 92.88 85 ASN A N 1
ATOM 667 C CA . ASN A 1 85 ? 0.948 6.431 -5.496 1.00 92.88 85 ASN A CA 1
ATOM 668 C C . ASN A 1 85 ? -0.113 5.329 -5.442 1.00 92.88 85 ASN A C 1
ATOM 670 O O . ASN A 1 85 ? -0.746 5.143 -4.407 1.00 92.88 85 ASN A O 1
ATOM 674 N N . LYS A 1 86 ? -0.271 4.563 -6.529 1.00 94.38 86 LYS A N 1
ATOM 675 C CA . LYS A 1 86 ? -1.189 3.419 -6.586 1.00 94.38 86 LYS A CA 1
ATOM 676 C C . LYS A 1 86 ? -0.762 2.298 -5.639 1.00 94.38 86 LYS A C 1
ATOM 678 O O . LYS A 1 86 ? -1.604 1.790 -4.905 1.00 94.38 86 LYS A O 1
ATOM 683 N N . ILE A 1 87 ? 0.536 1.983 -5.576 1.00 95.12 87 ILE A N 1
ATOM 684 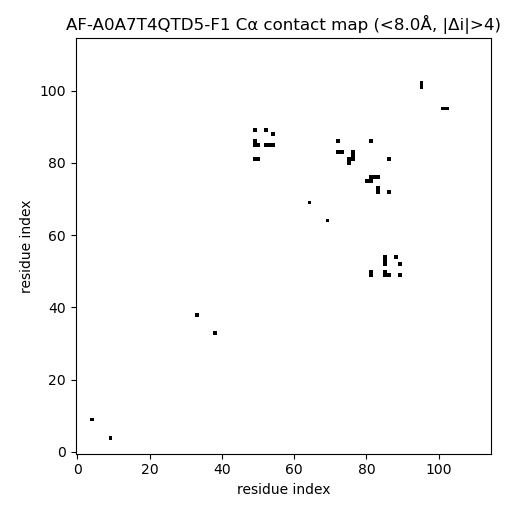C CA . ILE A 1 87 ? 1.077 1.019 -4.600 1.00 95.12 87 ILE A CA 1
ATOM 685 C C . ILE A 1 87 ? 0.805 1.493 -3.169 1.00 95.12 87 ILE A C 1
ATOM 687 O O . ILE A 1 87 ? 0.306 0.720 -2.352 1.00 95.12 87 ILE A O 1
ATOM 691 N N . ILE A 1 88 ? 1.108 2.757 -2.863 1.00 94.81 88 ILE A N 1
ATOM 692 C CA . ILE A 1 88 ? 0.945 3.320 -1.516 1.00 94.81 88 ILE A CA 1
ATOM 693 C C . ILE A 1 88 ? -0.531 3.316 -1.096 1.00 94.81 88 ILE A C 1
ATOM 695 O O . ILE A 1 88 ? -0.858 2.823 -0.017 1.00 94.81 88 ILE A O 1
ATOM 699 N N . ALA A 1 89 ? -1.427 3.810 -1.955 1.00 94.44 89 ALA A N 1
ATOM 700 C CA . ALA A 1 89 ? -2.861 3.861 -1.682 1.00 94.44 89 ALA A CA 1
ATOM 701 C C . ALA A 1 89 ? -3.459 2.462 -1.480 1.00 94.44 89 ALA A C 1
ATOM 703 O O . ALA A 1 89 ? -4.153 2.232 -0.489 1.00 94.44 89 ALA A O 1
ATOM 704 N N . TYR A 1 90 ? -3.124 1.509 -2.358 1.00 95.69 90 TYR A N 1
ATOM 705 C CA . TYR A 1 90 ? -3.572 0.125 -2.221 1.00 95.69 90 TYR A CA 1
ATOM 706 C C . TYR A 1 90 ? -3.066 -0.505 -0.920 1.00 95.69 90 TYR A C 1
ATOM 708 O O . TYR A 1 90 ? -3.832 -1.155 -0.213 1.00 95.69 90 TYR A O 1
ATOM 716 N N . SER A 1 91 ? -1.793 -0.286 -0.577 1.00 94.75 91 SER A N 1
ATOM 717 C CA . SER A 1 91 ? -1.184 -0.850 0.633 1.00 94.75 91 SER A CA 1
ATOM 718 C C . SER A 1 91 ? -1.860 -0.324 1.898 1.00 94.75 91 SER A C 1
ATOM 720 O O . SER A 1 91 ? -2.190 -1.107 2.785 1.00 94.75 91 SER A O 1
ATOM 722 N N . LEU A 1 92 ? -2.131 0.983 1.961 1.00 94.19 92 LEU A N 1
ATOM 723 C CA . LEU A 1 92 ? -2.875 1.596 3.064 1.00 94.19 92 LEU A CA 1
ATOM 724 C C . LEU A 1 92 ? -4.313 1.071 3.141 1.00 94.19 92 LEU A C 1
ATOM 726 O O . LEU A 1 92 ? -4.783 0.732 4.226 1.00 94.19 92 LEU A O 1
ATOM 730 N N . HIS A 1 93 ? -5.002 0.962 2.001 1.00 93.88 93 HIS A N 1
ATOM 731 C CA . HIS A 1 93 ? -6.356 0.414 1.949 1.00 93.88 93 HIS A CA 1
ATOM 732 C C . HIS A 1 93 ? -6.399 -1.031 2.455 1.00 93.88 93 HIS A C 1
ATOM 734 O O . HIS A 1 93 ? -7.239 -1.372 3.288 1.00 93.88 93 HIS A O 1
ATOM 740 N N . LEU A 1 94 ? -5.475 -1.871 1.980 1.00 95.12 94 LEU A N 1
ATOM 741 C CA . LEU A 1 94 ? -5.377 -3.262 2.396 1.00 95.12 94 LEU A CA 1
ATOM 742 C C . LEU A 1 94 ? -5.076 -3.362 3.891 1.00 95.12 94 LEU A C 1
ATOM 744 O O . LEU A 1 94 ? -5.782 -4.086 4.581 1.00 95.12 94 LEU A O 1
ATOM 748 N N . PHE A 1 95 ? -4.106 -2.593 4.392 1.00 96.06 95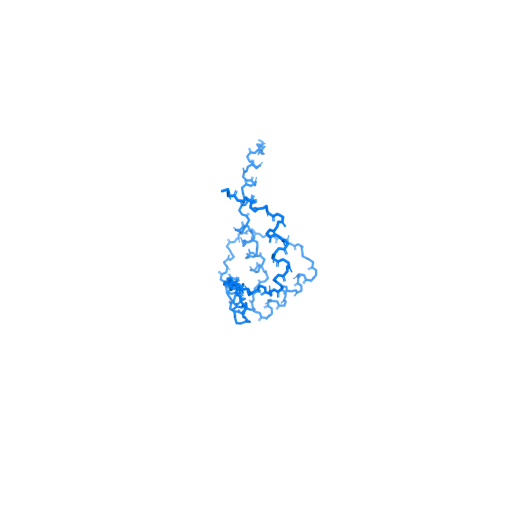 PHE A N 1
ATOM 749 C CA . PHE A 1 95 ? -3.739 -2.570 5.807 1.00 96.06 95 PHE A CA 1
ATOM 750 C C . PHE A 1 95 ? -4.933 -2.217 6.707 1.00 96.06 95 PHE A C 1
ATOM 752 O O . PHE A 1 95 ? -5.236 -2.933 7.656 1.00 96.06 95 PHE A O 1
ATOM 759 N N . LEU A 1 96 ? -5.676 -1.156 6.386 1.00 94.56 96 LEU A N 1
ATOM 760 C CA . LEU A 1 96 ? -6.848 -0.769 7.179 1.00 94.56 96 LEU A CA 1
ATOM 761 C C . LEU A 1 96 ? -7.992 -1.787 7.079 1.00 94.56 96 LEU A C 1
ATOM 763 O O . LEU A 1 96 ? -8.735 -1.979 8.040 1.00 94.56 96 LEU A O 1
ATOM 767 N N . LYS A 1 97 ? -8.132 -2.461 5.932 1.00 94.06 97 LYS A N 1
ATOM 768 C CA . LYS A 1 97 ? -9.127 -3.520 5.735 1.00 94.06 97 LYS A CA 1
ATOM 769 C C . LYS A 1 97 ? -8.777 -4.795 6.506 1.00 94.06 97 LYS A C 1
ATOM 771 O O . LYS A 1 97 ? -9.685 -5.455 7.006 1.00 94.06 97 LYS A O 1
ATOM 776 N N . THR A 1 98 ? -7.495 -5.150 6.597 1.00 97.00 98 THR A N 1
ATOM 777 C CA . THR A 1 98 ? -7.027 -6.325 7.349 1.00 97.00 98 THR A CA 1
ATOM 778 C C . THR A 1 98 ? -7.011 -6.092 8.855 1.00 97.00 98 THR A C 1
ATOM 780 O O . THR A 1 98 ? -7.076 -7.066 9.597 1.00 97.00 98 THR A O 1
ATOM 783 N N . HIS A 1 99 ? -6.979 -4.829 9.291 1.00 96.56 99 HIS A N 1
ATOM 784 C CA . HIS A 1 99 ? -6.940 -4.422 10.698 1.00 96.56 99 HIS A CA 1
ATOM 785 C C . HIS A 1 99 ? -8.172 -3.586 11.110 1.00 96.56 99 HIS A C 1
ATOM 787 O O . HIS A 1 99 ? -8.045 -2.401 11.449 1.00 96.56 99 HIS A O 1
ATOM 793 N N . PRO A 1 100 ? -9.397 -4.158 11.092 1.00 95.19 100 PRO A N 1
ATOM 794 C CA . PRO A 1 100 ? -10.621 -3.434 11.448 1.00 95.19 100 PRO A CA 1
ATOM 795 C C . PRO A 1 100 ? -10.640 -2.937 12.905 1.00 95.19 100 PRO A C 1
ATOM 797 O O . PRO A 1 100 ? -11.389 -2.011 13.229 1.00 95.19 100 PRO A O 1
ATOM 800 N N . GLU A 1 101 ? -9.812 -3.510 13.782 1.00 95.75 101 GLU A N 1
ATOM 801 C CA . GLU A 1 101 ? -9.583 -3.062 15.156 1.00 95.75 101 GLU A CA 1
ATOM 802 C C . GLU A 1 101 ? -9.130 -1.602 15.234 1.00 95.75 101 GLU A C 1
ATOM 804 O O . GLU A 1 101 ? -9.563 -0.890 16.137 1.00 95.75 101 GLU A O 1
ATOM 809 N N . ILE A 1 102 ? -8.363 -1.117 14.250 1.00 93.62 102 ILE A N 1
ATOM 810 C CA . ILE A 1 102 ? -7.936 0.286 14.182 1.00 93.62 102 ILE A CA 1
ATOM 811 C C . ILE A 1 102 ? -9.164 1.186 14.030 1.00 93.62 102 ILE A C 1
ATOM 813 O O . ILE A 1 102 ? -9.336 2.157 14.764 1.00 93.62 102 ILE A O 1
ATOM 817 N N . SER A 1 103 ? -10.072 0.829 13.117 1.00 89.62 103 SER A N 1
ATOM 818 C CA . SER A 1 103 ? -11.312 1.583 12.899 1.00 89.62 103 SER A CA 1
ATOM 819 C C . SER A 1 103 ? -12.234 1.543 14.120 1.00 89.62 103 SER A C 1
ATOM 821 O O . SER A 1 103 ? -12.923 2.524 14.400 1.00 89.62 103 SER A O 1
ATOM 823 N N . ARG A 1 104 ? -12.269 0.415 14.842 1.00 92.12 104 ARG A N 1
ATOM 824 C CA . ARG A 1 104 ? -13.041 0.279 16.084 1.00 92.12 104 ARG A CA 1
ATOM 825 C C . ARG A 1 104 ? -12.480 1.184 17.179 1.00 92.12 104 ARG A C 1
ATOM 827 O O . ARG A 1 104 ? -13.232 1.994 17.711 1.00 92.12 104 ARG A O 1
ATOM 834 N N . TYR A 1 105 ? -11.175 1.105 17.428 1.00 93.81 105 TYR A N 1
ATOM 835 C CA . TYR A 1 105 ? -10.480 1.933 18.411 1.00 93.81 105 TYR A CA 1
ATOM 836 C C . TYR A 1 105 ? -10.716 3.425 18.146 1.00 93.81 105 TYR A C 1
ATOM 838 O O . TYR A 1 105 ? -11.155 4.159 19.027 1.00 93.81 105 TYR A O 1
ATOM 846 N N . ILE A 1 106 ? -10.534 3.872 16.899 1.00 90.62 106 ILE A N 1
ATOM 847 C CA . ILE A 1 106 ? -10.780 5.268 16.516 1.00 90.62 106 ILE A CA 1
ATOM 848 C C . ILE A 1 106 ? -12.219 5.693 16.856 1.00 90.62 106 ILE A C 1
ATOM 850 O O . ILE A 1 106 ? -12.419 6.760 17.427 1.00 90.62 106 ILE A O 1
ATOM 854 N N . LYS A 1 107 ? -13.234 4.872 16.554 1.00 88.56 107 LYS A N 1
ATOM 855 C CA . LYS A 1 107 ? -14.643 5.203 16.846 1.00 88.56 107 LYS A CA 1
ATOM 856 C C . LYS A 1 107 ? -14.951 5.280 18.340 1.00 88.56 107 LYS A C 1
ATOM 858 O O . LYS A 1 107 ? -15.779 6.097 18.734 1.00 88.56 107 LYS A O 1
ATOM 863 N N . GLU A 1 108 ? -14.344 4.415 19.143 1.00 91.56 108 GLU A N 1
ATOM 864 C CA . GLU A 1 108 ? -14.538 4.387 20.596 1.00 91.56 108 GLU A CA 1
ATOM 865 C C . GLU A 1 108 ? -13.900 5.614 21.261 1.00 91.56 108 GLU A C 1
ATOM 867 O O . GLU A 1 108 ? -14.525 6.237 22.117 1.00 91.56 108 GLU A O 1
ATOM 872 N N . HIS A 1 109 ? -12.714 6.015 20.795 1.00 87.00 109 HIS A N 1
ATOM 873 C CA . HIS A 1 109 ? -11.934 7.096 21.396 1.00 87.00 109 HIS A CA 1
ATOM 874 C C . HIS A 1 109 ? -12.221 8.492 20.822 1.00 87.00 109 HIS A C 1
ATOM 876 O O . HIS A 1 109 ? -12.074 9.481 21.533 1.00 87.00 109 HIS A O 1
ATOM 882 N N . ILE A 1 110 ? -12.687 8.611 19.572 1.00 81.75 110 ILE A N 1
ATOM 883 C CA . ILE A 1 110 ? -13.148 9.904 19.032 1.00 81.75 110 ILE A CA 1
ATOM 884 C C . ILE A 1 110 ? -14.474 10.325 19.670 1.00 81.75 110 ILE A C 1
ATOM 886 O O . ILE A 1 110 ? -14.675 11.508 19.897 1.00 81.75 110 ILE A O 1
ATOM 890 N N . LYS A 1 111 ? -15.363 9.391 20.032 1.00 61.72 111 LYS A N 1
ATOM 891 C CA . LYS A 1 111 ? -16.583 9.737 20.788 1.00 61.72 111 LYS A CA 1
ATOM 892 C C . LYS A 1 111 ? -16.295 10.288 22.186 1.00 61.72 111 LYS A C 1
ATOM 894 O O . LYS A 1 111 ? -17.174 10.893 22.777 1.00 61.72 111 LYS A O 1
ATOM 899 N N . THR A 1 112 ? -15.103 10.036 22.724 1.00 57.78 112 THR A N 1
ATOM 900 C CA . THR A 1 112 ? -14.637 10.605 23.999 1.00 57.78 112 THR A CA 1
ATOM 901 C C . THR A 1 112 ? -13.917 11.943 23.818 1.00 57.78 112 THR A C 1
ATOM 903 O O . THR A 1 112 ? -13.643 12.620 24.803 1.00 57.78 112 THR A O 1
ATOM 906 N N . LEU A 1 113 ? -13.623 12.330 22.574 1.00 54.66 113 LEU A N 1
ATOM 907 C CA . LEU A 1 113 ? -13.230 13.679 22.183 1.00 54.66 113 LEU A CA 1
ATOM 908 C C . LEU A 1 113 ? -14.508 14.473 21.874 1.00 54.66 113 LEU A C 1
ATOM 910 O O . LEU A 1 113 ? -14.758 14.845 20.728 1.00 54.66 113 LEU A O 1
ATOM 914 N N . ASP A 1 114 ? -15.339 14.697 22.893 1.00 48.34 114 ASP A N 1
ATOM 915 C CA . ASP A 1 114 ? -16.261 15.831 22.842 1.00 48.34 114 ASP A CA 1
ATOM 916 C C . ASP A 1 114 ? -15.394 17.101 22.777 1.00 48.34 114 ASP A C 1
ATOM 918 O O . ASP A 1 114 ? -14.523 17.315 23.626 1.00 48.34 114 ASP A O 1
ATOM 922 N N . LEU A 1 115 ? -15.573 17.872 21.703 1.00 43.28 115 LEU A N 1
ATOM 923 C CA . LEU A 1 115 ? -14.999 19.206 21.507 1.00 43.28 115 LEU A CA 1
ATOM 924 C C . LEU A 1 115 ? -15.703 20.227 22.402 1.00 43.28 115 LEU A C 1
ATOM 926 O O . LEU A 1 115 ? -16.955 20.222 22.407 1.00 43.28 115 LEU A O 1
#

pLDDT: mean 79.63, std 18.44, range [37.88, 98.19]

Sequence (115 aa):
MSGIKSLADELRDSMRKGKPPQAKEIPSVEPPKDTPKKKAEALDRLFESILNHELTGREKLLLRLDDKTLFLLKQLKVAKGIDMNKIIAYSLHLFLKTHPEISRYIKEHIKTLDL

Radius of gyration: 30.36 Å; Cα contacts (8 Å, |Δi|>4): 25; chains: 1; bounding box: 32×86×60 Å

Foldseek 3Di:
DDDDDDPVNVVVVVVVPPDDDDDDDDPPPPDPPCDPVNVVVVVVVVLVLLVPDDDPDPDDDDDDDDPVVVVVLVVCCVPNVGHSVSVVVSVVVVVCVVCVVVVVVCVVVVVVPPD